Protein AF-A0A1V4QJ87-F1 (afdb_monomer_lite)

Secondary structure (DSSP, 8-state):
-HHHHHTT--HHHHHHTTS-S-HHHHHHHHHHHHHS-HHHHHHHHHHHHHHHHHHHHHHHHHHHHHHHHHHHHHHHHHHHHHHHHHHHHHHHTT-

Structure (mmCIF, N/CA/C/O backbone):
data_AF-A0A1V4QJ87-F1
#
_entry.id   AF-A0A1V4QJ87-F1
#
loop_
_atom_site.group_PDB
_atom_site.id
_atom_site.type_symbol
_atom_site.label_atom_id
_atom_site.label_alt_id
_atom_site.label_comp_id
_atom_site.label_asym_id
_atom_site.label_entity_id
_atom_site.label_seq_id
_atom_site.pdbx_PDB_ins_code
_atom_site.Cartn_x
_atom_site.Cartn_y
_atom_site.Cartn_z
_atom_site.occupancy
_atom_site.B_iso_or_equiv
_atom_site.auth_seq_id
_atom_site.auth_comp_id
_atom_site.auth_asym_id
_atom_site.auth_atom_id
_atom_site.pdbx_PDB_model_num
ATOM 1 N N . MET A 1 1 ? -27.035 -12.421 12.169 1.00 60.22 1 MET A N 1
ATOM 2 C CA . MET A 1 1 ? -26.664 -11.039 12.558 1.00 60.22 1 MET A CA 1
ATOM 3 C C . MET A 1 1 ? -27.813 -10.270 13.221 1.00 60.22 1 MET A C 1
ATOM 5 O O . MET A 1 1 ? -27.761 -10.097 14.427 1.00 60.22 1 MET A O 1
ATOM 9 N N . TYR A 1 2 ? -28.870 -9.834 12.511 1.00 61.22 2 TYR A N 1
ATOM 10 C CA . TYR A 1 2 ? -29.910 -8.968 13.119 1.00 61.22 2 TYR A CA 1
ATOM 11 C C . TYR A 1 2 ? -30.784 -9.666 14.186 1.00 61.22 2 TYR A C 1
ATOM 13 O O . TYR A 1 2 ? -31.238 -9.020 15.128 1.00 61.22 2 TYR A O 1
ATOM 21 N N . ARG A 1 3 ? -31.024 -10.983 14.054 1.00 64.94 3 ARG A N 1
ATOM 22 C CA . ARG A 1 3 ? -31.748 -11.781 15.066 1.00 64.94 3 ARG A CA 1
ATOM 23 C C . ARG A 1 3 ? -30.888 -12.070 16.296 1.00 64.94 3 ARG A C 1
ATOM 25 O O . ARG A 1 3 ? -31.400 -11.938 17.397 1.00 64.94 3 ARG A O 1
ATOM 32 N N . ASP A 1 4 ? -29.608 -12.381 16.104 1.00 63.62 4 ASP A N 1
ATOM 33 C CA . ASP A 1 4 ? -28.692 -12.760 17.192 1.00 63.62 4 ASP A CA 1
ATOM 34 C C . ASP A 1 4 ? -28.401 -11.573 18.122 1.00 63.62 4 ASP A C 1
ATOM 36 O O . ASP A 1 4 ? -28.470 -11.709 19.340 1.00 63.62 4 ASP A O 1
ATOM 40 N N . LEU A 1 5 ? -28.211 -10.375 17.553 1.00 66.94 5 LEU A N 1
ATOM 41 C CA . LEU A 1 5 ? -28.058 -9.125 18.312 1.00 66.94 5 LEU A CA 1
ATOM 42 C C . LEU A 1 5 ? -29.327 -8.757 19.092 1.00 66.94 5 LEU A C 1
ATOM 44 O O . LEU A 1 5 ? -29.259 -8.392 20.262 1.00 66.94 5 LEU A O 1
ATOM 48 N N . LYS A 1 6 ? -30.510 -8.904 18.476 1.00 63.28 6 LYS A N 1
ATOM 49 C CA . LYS A 1 6 ? -31.797 -8.683 19.162 1.00 63.28 6 LYS A CA 1
ATOM 50 C C . LYS A 1 6 ? -32.087 -9.711 20.262 1.00 63.28 6 LYS A C 1
ATOM 52 O O . LYS A 1 6 ? -32.967 -9.464 21.080 1.00 63.28 6 LYS A O 1
ATOM 57 N N . GLN A 1 7 ? -31.385 -10.843 20.270 1.00 66.94 7 GLN A N 1
ATOM 58 C CA . GLN A 1 7 ? -31.510 -11.900 21.276 1.00 66.94 7 GLN A CA 1
ATOM 59 C C . GLN A 1 7 ? -30.449 -11.809 22.387 1.00 66.94 7 GLN A C 1
ATOM 61 O O . GLN A 1 7 ? -30.446 -12.657 23.274 1.00 66.94 7 GLN A O 1
ATOM 66 N N . GLY A 1 8 ? -29.585 -10.785 22.374 1.00 68.12 8 GLY A N 1
ATOM 67 C CA . GLY A 1 8 ? -28.544 -10.583 23.390 1.00 68.12 8 GLY A CA 1
ATOM 68 C C . GLY A 1 8 ? -27.201 -11.254 23.080 1.00 68.12 8 GLY A C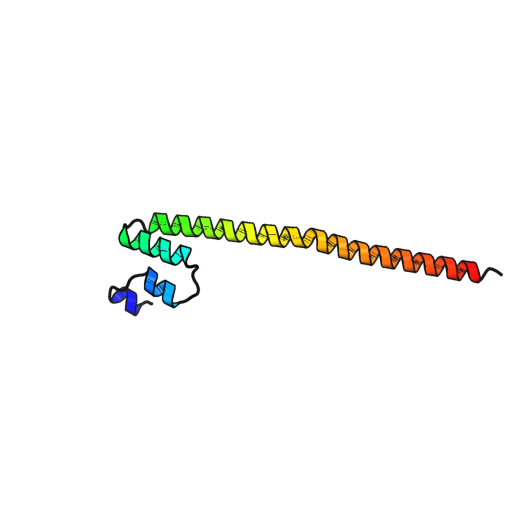 1
ATOM 69 O O . GLY A 1 8 ? -26.366 -11.365 23.972 1.00 68.12 8 GLY A O 1
ATOM 70 N N . GLY A 1 9 ? -26.981 -11.711 21.843 1.00 73.44 9 GLY A N 1
ATOM 71 C CA . GLY A 1 9 ? -25.665 -12.166 21.386 1.00 73.44 9 GLY A CA 1
ATOM 72 C C . GLY A 1 9 ? -24.694 -10.999 21.180 1.00 73.44 9 GLY A C 1
ATOM 73 O O . GLY A 1 9 ? -25.122 -9.898 20.829 1.00 73.44 9 GLY A O 1
ATOM 74 N N . SER A 1 10 ? -23.391 -11.243 21.371 1.00 80.25 10 SER A N 1
ATOM 75 C CA . SER A 1 10 ? -22.378 -10.187 21.259 1.00 80.25 10 SER A CA 1
ATOM 76 C C . SER A 1 10 ? -22.172 -9.735 19.809 1.00 80.25 10 SER A C 1
ATOM 78 O O . SER A 1 10 ? -22.193 -10.543 18.866 1.00 80.25 10 SER A O 1
ATOM 80 N N . LEU A 1 11 ? -21.933 -8.438 19.610 1.00 81.50 11 LEU A N 1
ATOM 81 C CA . LEU A 1 11 ? -21.632 -7.879 18.291 1.00 81.50 11 LEU A CA 1
ATOM 82 C C . LEU A 1 11 ? -20.348 -8.479 17.716 1.00 81.50 11 LEU A C 1
ATOM 84 O O . LEU A 1 11 ? -20.284 -8.786 16.523 1.00 81.50 11 LEU A O 1
ATOM 88 N N . SER A 1 12 ? -19.346 -8.685 18.567 1.00 82.88 12 SER A N 1
ATOM 89 C CA . SER A 1 12 ? -18.078 -9.313 18.187 1.00 82.88 12 SER A CA 1
ATOM 90 C C . SER A 1 12 ? -18.266 -10.727 17.620 1.00 82.88 12 SER A C 1
ATOM 92 O O . SER A 1 12 ? -17.704 -11.034 16.569 1.00 82.88 12 SER A O 1
ATOM 94 N N . GLN A 1 13 ? -19.109 -11.567 18.229 1.00 84.06 13 GLN A N 1
ATOM 95 C CA . GLN A 1 13 ? -19.404 -12.918 17.732 1.00 84.06 13 GLN A CA 1
ATOM 96 C C . GLN A 1 13 ? -20.196 -12.889 16.422 1.00 84.06 13 GLN A C 1
ATOM 98 O O . GLN A 1 13 ? -19.901 -13.650 15.497 1.00 84.06 13 GLN A O 1
ATOM 103 N N . ALA A 1 14 ? -21.169 -11.982 16.311 1.00 85.19 14 ALA A N 1
ATOM 104 C CA . ALA A 1 14 ? -21.963 -11.829 15.097 1.00 85.19 14 ALA A CA 1
ATOM 105 C C . ALA A 1 14 ? -21.107 -11.389 13.896 1.00 85.19 14 ALA A C 1
ATOM 107 O O . ALA A 1 14 ? -21.323 -11.868 12.783 1.00 85.19 14 ALA A O 1
ATOM 108 N N . LEU A 1 15 ? -20.126 -10.507 14.120 1.00 84.19 15 LEU A N 1
ATOM 109 C CA . LEU A 1 15 ? -19.174 -10.071 13.096 1.00 84.19 15 LEU A CA 1
ATOM 110 C C . LEU A 1 15 ? -18.126 -11.144 12.789 1.00 84.19 15 LEU A C 1
ATOM 112 O O . LEU A 1 15 ? -17.810 -11.352 11.618 1.00 84.19 15 LEU A O 1
ATOM 116 N N . ALA A 1 16 ? -17.645 -11.876 13.798 1.00 86.06 16 ALA A N 1
ATOM 117 C CA . ALA A 1 16 ? -16.717 -12.990 13.607 1.00 86.06 16 ALA A CA 1
ATOM 118 C C . ALA A 1 16 ? -17.292 -14.080 12.695 1.00 86.06 16 ALA A C 1
ATOM 120 O O . ALA A 1 16 ? -16.598 -14.577 11.810 1.00 86.06 16 ALA A O 1
ATOM 121 N N . ALA A 1 17 ? -18.584 -14.388 12.842 1.00 85.38 17 ALA A N 1
ATOM 122 C CA . ALA A 1 17 ? -19.277 -15.375 12.018 1.00 85.38 17 ALA A CA 1
ATOM 123 C C . ALA A 1 17 ? -19.332 -15.013 10.520 1.00 85.38 17 ALA A C 1
ATOM 125 O O . ALA A 1 17 ? -19.587 -15.886 9.694 1.00 85.38 17 ALA A O 1
ATOM 126 N N . THR A 1 18 ? -19.096 -13.747 10.148 1.00 85.31 18 THR A N 1
ATOM 127 C CA . THR A 1 18 ? -19.076 -13.329 8.736 1.00 85.31 18 THR A CA 1
ATOM 128 C C . THR A 1 18 ? -17.757 -13.641 8.031 1.00 85.31 18 THR A C 1
ATOM 130 O O . THR A 1 18 ? -17.739 -13.723 6.807 1.00 85.31 18 THR A O 1
ATOM 133 N N . GLY A 1 19 ? -16.649 -13.777 8.771 1.00 83.19 19 GLY A N 1
ATOM 134 C CA . GLY A 1 19 ? -15.311 -13.988 8.204 1.00 83.19 19 GLY A CA 1
ATOM 135 C C . GLY A 1 19 ? -14.756 -12.827 7.362 1.00 83.19 19 GLY A C 1
ATOM 136 O O . GLY A 1 19 ? -13.669 -12.951 6.808 1.00 83.19 19 GLY A O 1
ATOM 137 N N . LEU A 1 20 ? -15.474 -11.703 7.256 1.00 86.75 20 LEU A N 1
ATOM 138 C CA . LEU A 1 20 ? -15.059 -10.538 6.464 1.00 86.75 20 LEU A CA 1
ATOM 139 C C . LEU A 1 20 ? -14.145 -9.587 7.242 1.00 86.75 20 LEU A C 1
ATOM 141 O O . LEU A 1 20 ? -13.408 -8.806 6.644 1.00 86.75 20 LEU A O 1
ATOM 145 N N . PHE A 1 21 ? -14.212 -9.634 8.572 1.00 85.12 21 PHE A N 1
ATOM 146 C CA . PHE A 1 21 ? -13.495 -8.713 9.441 1.00 85.12 21 PHE A CA 1
ATOM 147 C C . PHE A 1 21 ? -12.203 -9.347 9.970 1.00 85.12 21 PHE A C 1
ATOM 149 O O . PHE A 1 21 ? -12.244 -10.444 10.527 1.00 85.12 21 PHE A O 1
ATOM 156 N N . PRO A 1 22 ? -11.062 -8.648 9.864 1.00 86.25 22 PRO A N 1
ATOM 157 C CA . PRO A 1 22 ? -9.838 -8.981 10.572 1.00 86.25 22 PRO A CA 1
ATOM 158 C C . PRO A 1 22 ? -10.050 -9.278 12.059 1.00 86.25 22 PRO A C 1
ATOM 160 O O . PRO A 1 22 ? -10.765 -8.556 12.760 1.00 86.25 22 PRO A O 1
ATOM 163 N N . ASN A 1 23 ? -9.330 -10.284 12.560 1.00 88.38 23 ASN A N 1
ATOM 164 C CA . ASN A 1 23 ? -9.382 -10.709 13.963 1.00 88.38 23 ASN A CA 1
ATOM 165 C C . ASN A 1 23 ? -9.140 -9.554 14.945 1.00 88.38 23 ASN A C 1
ATOM 167 O O . ASN A 1 23 ? -9.786 -9.485 15.986 1.00 88.38 23 ASN A O 1
ATOM 171 N N . LEU A 1 24 ? -8.255 -8.615 14.596 1.00 88.94 24 LEU A N 1
ATOM 172 C CA . LEU A 1 24 ? -7.969 -7.442 15.421 1.00 88.94 24 LEU A CA 1
ATOM 173 C C . LEU A 1 24 ? -9.202 -6.543 15.598 1.00 88.94 24 LEU A C 1
ATOM 175 O O . LEU A 1 24 ? -9.474 -6.089 16.707 1.00 88.94 24 LEU A O 1
ATOM 179 N N . ALA A 1 25 ? -9.978 -6.325 14.533 1.00 89.38 25 ALA A N 1
ATOM 180 C CA . ALA A 1 25 ? -11.197 -5.524 14.601 1.00 89.38 25 ALA A CA 1
ATOM 181 C C . ALA A 1 25 ? -12.277 -6.220 15.434 1.00 89.38 25 ALA A C 1
ATOM 183 O O . ALA A 1 25 ? -12.879 -5.588 16.297 1.00 89.38 25 ALA A O 1
ATOM 184 N N . ILE A 1 26 ? -12.463 -7.532 15.251 1.00 91.69 26 ILE A N 1
ATOM 185 C CA . ILE A 1 26 ? -13.385 -8.341 16.065 1.00 91.69 26 ILE A CA 1
ATOM 186 C C . ILE A 1 26 ? -13.021 -8.245 17.553 1.00 91.69 26 ILE A C 1
ATOM 188 O O . ILE A 1 26 ? -13.897 -8.041 18.394 1.00 91.69 26 ILE A O 1
ATOM 192 N N . HIS A 1 27 ? -11.730 -8.345 17.879 1.00 91.00 27 HIS A N 1
ATOM 193 C CA . HIS A 1 27 ? -11.249 -8.288 19.256 1.00 91.00 27 HIS A CA 1
ATOM 194 C C . HIS A 1 27 ? -11.459 -6.904 19.884 1.00 91.00 27 HIS A C 1
ATOM 196 O O . HIS A 1 27 ? -11.961 -6.808 21.001 1.00 91.00 27 HIS A O 1
ATOM 202 N N . MET A 1 28 ? -11.154 -5.822 19.157 1.00 92.31 28 MET A N 1
ATOM 203 C CA . MET A 1 28 ? -11.384 -4.461 19.658 1.00 92.31 28 MET A CA 1
ATOM 204 C C . MET A 1 28 ? -12.873 -4.133 19.807 1.00 92.31 28 MET A C 1
ATOM 206 O O . MET A 1 28 ? -13.238 -3.409 20.730 1.00 92.31 28 MET A O 1
ATOM 210 N N . ILE A 1 29 ? -13.740 -4.695 18.960 1.00 91.81 29 ILE A N 1
ATOM 211 C CA . ILE A 1 29 ? -15.195 -4.590 19.131 1.00 91.81 29 ILE A CA 1
ATOM 212 C C . ILE A 1 29 ? -15.640 -5.313 20.403 1.00 91.81 29 ILE A C 1
ATOM 214 O O . ILE A 1 29 ? -16.420 -4.743 21.156 1.00 91.81 29 ILE A O 1
ATOM 218 N N . GLY A 1 30 ? -15.107 -6.506 20.687 1.00 90.94 30 GLY A N 1
ATOM 219 C CA . GLY A 1 30 ? -15.379 -7.219 21.941 1.00 90.94 30 GLY A CA 1
ATOM 220 C C . GLY A 1 30 ? -14.953 -6.418 23.174 1.00 90.94 30 GLY A C 1
ATOM 221 O O . GLY A 1 30 ? -15.749 -6.219 24.084 1.00 90.94 30 GLY A O 1
ATOM 222 N N . VAL A 1 31 ? -13.741 -5.852 23.159 1.00 91.06 31 VAL A N 1
ATOM 223 C CA . VAL A 1 31 ? -13.256 -4.970 24.236 1.00 91.06 31 VAL A CA 1
ATOM 224 C C . VAL A 1 31 ? -14.134 -3.722 24.375 1.00 91.06 31 VAL A C 1
ATOM 226 O O . VAL A 1 31 ? -14.446 -3.306 25.488 1.00 91.06 31 VAL A O 1
ATOM 229 N N . GLY A 1 32 ? -14.556 -3.112 23.265 1.00 92.19 32 GLY A N 1
ATOM 230 C CA . GLY A 1 32 ? -15.440 -1.942 23.273 1.00 92.19 32 GLY A CA 1
ATOM 231 C C . GLY A 1 32 ? -16.841 -2.245 23.810 1.00 92.19 32 GLY A C 1
ATOM 232 O O . GLY A 1 32 ? -17.428 -1.400 24.479 1.00 92.19 32 GLY A O 1
ATOM 233 N N . GLU A 1 33 ? -17.344 -3.451 23.555 1.00 90.56 33 GLU A N 1
ATOM 234 C CA . GLU A 1 33 ? -18.626 -3.960 24.046 1.00 90.56 33 GLU A CA 1
ATOM 235 C C . GLU A 1 33 ? -18.574 -4.257 25.557 1.00 90.56 33 GLU A C 1
ATOM 237 O O . GLU A 1 33 ? -19.473 -3.846 26.285 1.00 90.56 33 GLU A O 1
ATOM 242 N N . GLU A 1 34 ? -17.490 -4.865 26.055 1.00 89.44 34 GLU A N 1
ATOM 243 C CA . GLU A 1 34 ? -17.288 -5.143 27.490 1.00 89.44 34 GLU A CA 1
ATOM 244 C C . GLU A 1 34 ? -17.027 -3.879 28.323 1.00 89.44 34 GLU A C 1
ATOM 246 O O . GLU A 1 34 ? -17.471 -3.773 29.465 1.00 89.44 34 GLU A O 1
ATOM 251 N N . THR A 1 35 ? -16.300 -2.908 27.764 1.00 91.44 35 THR A N 1
ATOM 252 C CA . THR A 1 35 ? -15.900 -1.678 28.475 1.00 91.44 35 THR A CA 1
ATOM 253 C C . THR A 1 35 ? -16.859 -0.507 28.263 1.00 91.44 35 THR A C 1
ATOM 255 O O . THR A 1 35 ? -16.672 0.555 28.856 1.00 91.44 35 THR A O 1
ATOM 258 N N . GLY A 1 36 ? -17.857 -0.661 27.387 1.00 91.69 36 GLY A N 1
ATOM 259 C CA . GLY A 1 36 ? -18.735 0.427 26.951 1.00 91.69 36 GLY A CA 1
ATOM 260 C C . GLY A 1 36 ? -18.032 1.509 26.116 1.00 91.69 36 GLY A C 1
ATOM 261 O O . GLY A 1 36 ? -18.637 2.533 25.807 1.00 91.69 36 GLY A O 1
ATOM 262 N N . ALA A 1 37 ? -16.768 1.308 25.727 1.00 93.88 37 ALA A N 1
ATOM 263 C CA . ALA A 1 37 ? -15.946 2.271 24.988 1.00 93.88 37 ALA A CA 1
ATOM 264 C C . ALA A 1 37 ? -15.970 2.033 23.465 1.00 93.88 37 ALA A C 1
ATOM 266 O O . ALA A 1 37 ? -14.949 2.139 22.780 1.00 93.88 37 ALA A O 1
ATOM 267 N N . MET A 1 38 ? -17.139 1.680 22.930 1.00 90.81 38 MET A N 1
ATOM 268 C CA . MET A 1 38 ? -17.320 1.244 21.542 1.00 90.81 38 MET A CA 1
ATOM 269 C C . MET A 1 38 ? -16.924 2.314 20.518 1.00 90.81 38 MET A C 1
ATOM 271 O O . MET A 1 38 ? -16.244 1.997 19.548 1.00 90.81 38 MET A O 1
ATOM 275 N N . ASP A 1 39 ? -17.279 3.576 2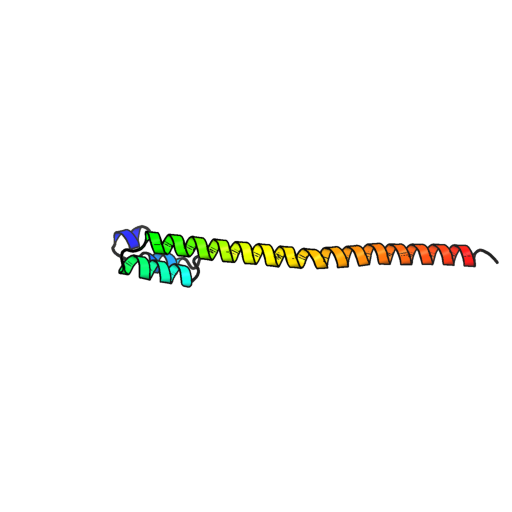0.769 1.00 91.75 39 ASP A N 1
ATOM 276 C CA . ASP A 1 39 ? -16.924 4.720 19.917 1.00 91.75 39 ASP A CA 1
ATOM 277 C C . ASP A 1 39 ? -15.398 4.848 19.751 1.00 91.75 39 ASP A C 1
ATOM 279 O O . ASP A 1 39 ? -14.859 4.813 18.643 1.00 91.75 39 ASP A O 1
ATOM 283 N N . THR A 1 40 ? -14.675 4.832 20.874 1.00 93.38 40 THR A N 1
ATOM 284 C CA . THR A 1 40 ? -13.208 4.862 20.903 1.00 93.38 40 THR A CA 1
ATOM 285 C C . THR A 1 40 ? -12.587 3.677 20.162 1.00 93.38 40 THR A C 1
ATOM 287 O O . THR A 1 40 ? -11.593 3.843 19.450 1.00 93.38 40 THR A O 1
ATOM 290 N N . MET A 1 41 ? -13.134 2.468 20.329 1.00 94.69 41 MET A N 1
ATOM 291 C CA . MET A 1 41 ? -12.595 1.276 19.667 1.00 94.69 41 MET A CA 1
ATOM 292 C C . MET A 1 41 ? -12.848 1.292 18.161 1.00 94.69 41 MET A C 1
ATOM 294 O O . MET A 1 41 ? -11.931 0.988 17.400 1.00 94.69 41 MET A O 1
ATOM 298 N N . LEU A 1 42 ? -14.036 1.705 17.716 1.00 92.38 42 LEU A N 1
ATOM 299 C CA . LEU A 1 42 ? -14.350 1.855 16.293 1.00 92.38 42 LEU A CA 1
ATOM 300 C C . LEU A 1 42 ? -13.458 2.909 15.625 1.00 92.38 42 LEU A C 1
ATOM 302 O O . LEU A 1 42 ? -12.940 2.653 14.538 1.00 92.38 42 LEU A O 1
ATOM 306 N N . GLY A 1 43 ? -13.193 4.034 16.299 1.00 94.25 43 GLY A N 1
ATOM 307 C CA . GLY A 1 43 ? -12.231 5.036 15.830 1.00 94.25 43 GLY A CA 1
ATOM 308 C C . GLY A 1 43 ? -10.827 4.454 15.634 1.00 94.25 43 GLY A C 1
ATOM 309 O O . GLY A 1 43 ? -10.225 4.611 14.573 1.00 94.25 43 GLY A O 1
ATOM 310 N N . LYS A 1 44 ? -10.332 3.670 16.602 1.00 93.25 44 LYS A N 1
ATOM 311 C CA . LYS A 1 44 ? -9.035 2.984 16.468 1.00 93.25 44 LYS A CA 1
ATOM 312 C C . LYS A 1 44 ? -9.008 1.976 15.317 1.00 93.25 44 LYS A C 1
ATOM 314 O O . LYS A 1 44 ? -7.978 1.861 14.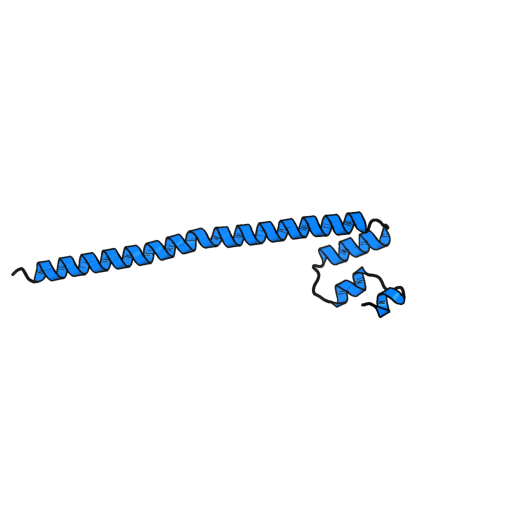655 1.00 93.25 44 LYS A O 1
ATOM 319 N N . ILE A 1 45 ? -10.099 1.239 15.083 1.00 93.50 45 ILE A N 1
ATOM 320 C CA . ILE A 1 45 ? -10.200 0.309 13.944 1.00 93.50 45 ILE A CA 1
ATOM 321 C C . ILE A 1 45 ? -10.068 1.084 12.633 1.00 93.50 45 ILE A C 1
ATOM 323 O O . ILE A 1 45 ? -9.277 0.684 11.778 1.00 93.50 45 ILE A O 1
ATOM 327 N N . ALA A 1 46 ? -10.783 2.204 12.497 1.00 92.81 46 ALA A N 1
ATOM 328 C CA . ALA A 1 46 ? -10.716 3.050 11.310 1.00 92.81 46 ALA A CA 1
ATOM 329 C C . ALA A 1 46 ? -9.285 3.551 11.047 1.00 92.81 46 ALA A C 1
ATOM 331 O O . ALA A 1 46 ? -8.783 3.401 9.934 1.00 92.81 46 ALA A O 1
ATOM 332 N N . ASP A 1 47 ? -8.590 4.041 12.078 1.00 94.81 47 ASP A N 1
ATOM 333 C CA . ASP A 1 47 ? -7.204 4.513 11.956 1.00 94.81 47 ASP A CA 1
ATOM 334 C C . ASP A 1 47 ? -6.218 3.399 11.575 1.00 94.81 47 ASP A C 1
ATOM 336 O O . ASP A 1 47 ? -5.217 3.634 10.893 1.00 94.81 47 ASP A O 1
ATOM 340 N N . ILE A 1 48 ? -6.425 2.179 12.076 1.00 92.38 48 ILE A N 1
ATOM 341 C CA . ILE A 1 48 ? -5.590 1.027 11.713 1.00 92.38 48 ILE A CA 1
ATOM 342 C C . ILE A 1 48 ? -5.828 0.663 10.249 1.00 92.38 48 ILE A C 1
ATOM 344 O O . ILE A 1 48 ? -4.861 0.530 9.504 1.00 92.38 48 ILE A O 1
ATOM 348 N N . TYR A 1 49 ? -7.087 0.575 9.820 1.00 91.81 49 TYR A N 1
ATOM 349 C CA . TYR A 1 49 ? -7.418 0.203 8.446 1.00 91.81 49 TYR A CA 1
ATOM 350 C C . TYR A 1 49 ? -6.948 1.250 7.447 1.00 91.81 49 TYR A C 1
ATOM 352 O O . TYR A 1 49 ? -6.379 0.882 6.427 1.00 91.81 49 TYR A O 1
ATOM 360 N N . ASP A 1 50 ? -7.109 2.542 7.743 1.00 93.44 50 ASP A N 1
ATOM 361 C CA . ASP A 1 50 ? -6.587 3.618 6.896 1.00 93.44 50 ASP A CA 1
ATOM 362 C C . ASP A 1 50 ? -5.058 3.527 6.752 1.00 93.44 50 ASP A C 1
ATOM 364 O O . ASP A 1 50 ? -4.519 3.664 5.651 1.00 93.44 50 ASP A O 1
ATOM 368 N N . ARG A 1 51 ? -4.341 3.208 7.838 1.00 93.81 51 ARG A N 1
ATOM 369 C CA . ARG A 1 51 ? -2.887 2.980 7.796 1.00 93.81 51 ARG A CA 1
ATOM 370 C C . ARG A 1 51 ? -2.504 1.749 6.983 1.00 93.81 51 ARG A C 1
ATOM 372 O O . ARG A 1 51 ? -1.569 1.836 6.186 1.00 93.81 51 ARG A O 1
ATOM 379 N N . GLU A 1 52 ? -3.198 0.631 7.161 1.00 91.69 52 GLU A N 1
ATOM 380 C CA . GLU A 1 52 ? -2.964 -0.589 6.382 1.00 91.69 52 GLU A CA 1
ATOM 381 C C . GLU A 1 52 ? -3.231 -0.352 4.893 1.00 91.69 52 GLU A C 1
ATOM 383 O O . GLU A 1 52 ? -2.389 -0.699 4.062 1.00 91.69 52 GLU A O 1
ATOM 388 N N . LEU A 1 53 ? -4.327 0.334 4.552 1.00 93.06 53 LEU A N 1
ATOM 389 C CA . LEU A 1 53 ? -4.657 0.711 3.177 1.00 93.06 53 LEU A CA 1
ATOM 390 C C . LEU A 1 53 ? -3.573 1.598 2.567 1.00 93.06 53 LEU A C 1
ATOM 392 O O . LEU A 1 53 ? -3.067 1.302 1.485 1.00 93.06 53 LEU A O 1
ATOM 396 N N . LYS A 1 54 ? -3.173 2.665 3.268 1.00 94.81 54 LYS A N 1
ATOM 397 C CA . LYS A 1 54 ? -2.118 3.578 2.805 1.00 94.81 54 LYS A CA 1
ATOM 398 C C . LYS A 1 54 ? -0.790 2.854 2.613 1.00 94.81 54 LYS A C 1
ATOM 400 O O . LYS A 1 54 ? -0.107 3.101 1.620 1.00 94.81 54 LYS A O 1
ATOM 405 N N . SER A 1 55 ? -0.429 1.954 3.526 1.00 95.00 55 SER A N 1
ATOM 406 C CA . SER A 1 55 ? 0.787 1.142 3.419 1.00 95.00 55 SER A CA 1
ATOM 407 C C . SER A 1 55 ? 0.734 0.187 2.223 1.00 95.00 55 SER A C 1
ATOM 409 O O . SER A 1 55 ? 1.697 0.101 1.453 1.00 95.00 55 SER A O 1
ATOM 411 N N . GLY A 1 56 ? -0.410 -0.472 2.015 1.00 93.88 56 GLY A N 1
ATOM 412 C CA . GLY A 1 56 ? -0.649 -1.359 0.879 1.00 93.88 56 GLY A CA 1
ATOM 413 C C . GLY A 1 56 ? -0.551 -0.623 -0.455 1.00 93.88 56 GLY A C 1
ATOM 414 O O . GLY A 1 56 ? 0.226 -1.020 -1.321 1.00 93.88 56 GLY A O 1
ATOM 415 N N . VAL A 1 57 ? -1.257 0.504 -0.590 1.00 95.31 57 VAL A N 1
ATOM 416 C CA . VAL A 1 57 ? -1.216 1.351 -1.794 1.00 95.31 57 VAL A CA 1
ATOM 417 C C . VAL A 1 57 ? 0.195 1.877 -2.047 1.00 95.31 57 VAL A C 1
ATOM 419 O O . VAL A 1 57 ? 0.674 1.821 -3.176 1.00 95.31 57 VAL A O 1
ATOM 422 N N . LYS A 1 58 ? 0.901 2.344 -1.011 1.00 95.44 58 LYS A N 1
ATOM 423 C CA . LYS A 1 58 ? 2.281 2.827 -1.150 1.00 95.44 58 LYS A CA 1
ATOM 424 C C . LYS A 1 58 ? 3.222 1.728 -1.641 1.00 95.44 58 LYS A C 1
ATOM 426 O O . LYS A 1 58 ? 4.022 1.982 -2.535 1.00 95.44 58 LYS A O 1
ATOM 431 N N . SER A 1 59 ? 3.123 0.529 -1.072 1.00 94.62 59 SER A N 1
ATOM 432 C CA . SER A 1 59 ? 3.969 -0.608 -1.451 1.00 94.62 59 SER A CA 1
ATOM 433 C C . SER A 1 59 ? 3.683 -1.069 -2.877 1.00 94.62 59 SER A C 1
ATOM 435 O O . SER A 1 59 ? 4.612 -1.302 -3.645 1.00 94.62 59 SER A O 1
ATOM 437 N N . PHE A 1 60 ? 2.404 -1.122 -3.257 1.00 93.75 60 PHE A N 1
ATOM 438 C CA . PHE A 1 60 ? 1.989 -1.417 -4.623 1.00 93.75 60 PHE A CA 1
ATOM 439 C C . PHE A 1 60 ? 2.577 -0.399 -5.606 1.00 93.75 60 PHE A C 1
ATOM 441 O O . PHE A 1 60 ? 3.290 -0.783 -6.527 1.00 93.75 60 PHE A O 1
ATOM 448 N N . THR A 1 61 ? 2.385 0.899 -5.361 1.00 94.19 61 THR A N 1
ATOM 449 C CA . THR A 1 61 ? 2.938 1.967 -6.209 1.00 94.19 61 THR A CA 1
ATOM 450 C C . THR A 1 61 ? 4.468 1.927 -6.275 1.00 94.19 61 THR A C 1
ATOM 452 O O . THR A 1 61 ? 5.034 2.114 -7.348 1.00 94.19 61 THR A O 1
ATOM 455 N N . ALA A 1 62 ? 5.153 1.616 -5.171 1.00 95.88 62 ALA A N 1
ATOM 456 C CA . ALA A 1 62 ? 6.611 1.492 -5.150 1.00 95.88 62 ALA A CA 1
ATOM 457 C C . ALA A 1 62 ? 7.132 0.339 -6.028 1.00 95.88 62 ALA A C 1
ATOM 459 O O . ALA A 1 62 ? 8.228 0.433 -6.570 1.00 95.88 62 ALA A O 1
ATOM 460 N N . MET A 1 63 ? 6.357 -0.737 -6.207 1.00 94.00 63 MET A N 1
ATOM 461 C CA . MET A 1 63 ? 6.707 -1.826 -7.128 1.00 94.00 63 MET A CA 1
ATOM 462 C C . MET A 1 63 ? 6.435 -1.484 -8.599 1.00 94.00 63 MET A C 1
ATOM 464 O O . MET A 1 63 ? 7.056 -2.072 -9.483 1.00 94.00 6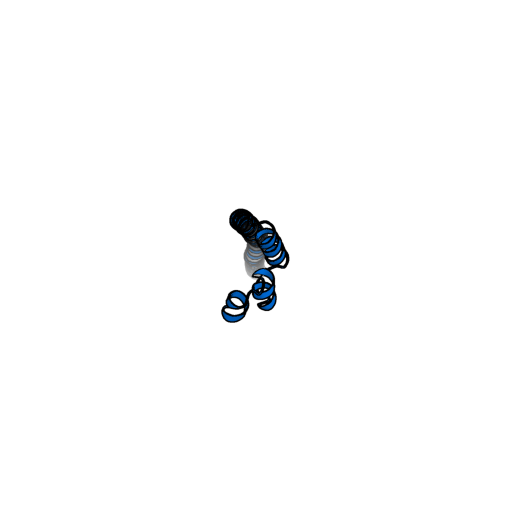3 MET A O 1
ATOM 468 N N . PHE A 1 64 ? 5.542 -0.535 -8.888 1.00 94.25 64 PHE A N 1
ATOM 469 C CA . PHE A 1 64 ? 5.273 -0.099 -10.264 1.00 94.25 64 PHE A CA 1
ATOM 470 C C . PHE A 1 64 ? 6.454 0.641 -10.890 1.00 94.25 64 PHE A C 1
ATOM 472 O O . PHE A 1 64 ? 6.728 0.471 -12.076 1.00 94.25 64 PHE A O 1
ATOM 479 N N . GLU A 1 65 ? 7.171 1.432 -10.099 1.00 93.12 65 GLU A N 1
ATOM 480 C CA . GLU A 1 65 ? 8.323 2.209 -10.555 1.00 93.12 65 GLU A CA 1
ATOM 481 C C . GLU A 1 65 ? 9.424 1.347 -11.219 1.00 93.12 65 GLU A C 1
ATOM 483 O O . GLU A 1 65 ? 9.743 1.595 -12.387 1.00 93.12 65 GLU A O 1
ATOM 488 N N . PRO A 1 66 ? 9.960 0.281 -10.586 1.00 95.25 66 PRO A N 1
ATOM 489 C CA . PRO A 1 66 ? 10.965 -0.571 -11.222 1.00 95.25 66 PRO A CA 1
ATOM 490 C C . PRO A 1 66 ? 10.424 -1.351 -12.430 1.00 95.25 66 PRO A C 1
ATOM 492 O O . PRO A 1 66 ? 11.178 -1.608 -13.369 1.00 95.25 66 PRO A O 1
ATOM 495 N N . LEU A 1 67 ? 9.132 -1.703 -12.453 1.00 96.94 67 LEU A N 1
ATOM 496 C CA . LEU A 1 67 ? 8.518 -2.387 -13.599 1.00 96.94 67 LEU A CA 1
ATOM 497 C C . LEU A 1 67 ? 8.500 -1.501 -14.849 1.00 96.94 67 LEU A C 1
ATOM 499 O O . LEU A 1 67 ? 8.832 -1.972 -15.938 1.00 96.94 67 LEU A O 1
ATOM 503 N N . ILE A 1 68 ? 8.159 -0.219 -14.691 1.00 96.75 68 ILE A N 1
ATOM 504 C CA . ILE A 1 68 ? 8.168 0.750 -15.794 1.00 96.75 68 ILE A CA 1
ATOM 505 C C . ILE A 1 68 ? 9.589 0.925 -16.337 1.00 96.75 68 ILE A C 1
ATOM 507 O O . ILE A 1 68 ? 9.786 0.895 -17.552 1.00 96.75 68 ILE A O 1
ATOM 511 N N . ILE A 1 69 ? 10.586 1.047 -15.455 1.00 97.06 69 ILE A N 1
ATOM 512 C CA . ILE A 1 69 ? 11.995 1.189 -15.852 1.00 97.06 69 ILE A CA 1
ATOM 513 C C . ILE A 1 69 ? 12.477 -0.049 -16.618 1.00 97.06 69 ILE A C 1
ATOM 515 O O . ILE A 1 69 ? 13.098 0.090 -17.673 1.00 97.06 69 ILE A O 1
ATOM 519 N N . LEU A 1 70 ? 12.165 -1.256 -16.132 1.00 97.69 70 LEU A N 1
ATOM 520 C CA . LEU A 1 70 ? 12.527 -2.505 -16.807 1.00 97.69 70 LEU A CA 1
ATOM 521 C C . LEU A 1 70 ? 11.897 -2.591 -18.204 1.00 97.69 70 LEU A C 1
ATOM 523 O O . LEU A 1 70 ? 12.578 -2.928 -19.173 1.00 97.69 70 LEU A O 1
ATOM 527 N N . PHE A 1 71 ? 10.612 -2.249 -18.315 1.00 98.00 71 PHE A N 1
ATOM 528 C CA . PHE A 1 71 ? 9.902 -2.226 -19.589 1.00 98.00 71 PHE A CA 1
ATOM 529 C C . PHE A 1 71 ? 10.517 -1.215 -20.566 1.00 98.00 71 PHE A C 1
ATOM 531 O O . PHE A 1 71 ? 10.797 -1.563 -21.714 1.00 98.00 71 PHE A O 1
ATOM 538 N N . MET A 1 72 ? 10.803 0.009 -20.108 1.00 98.19 72 MET A N 1
ATOM 539 C CA . MET A 1 72 ? 11.485 1.023 -20.918 1.00 98.19 72 MET A CA 1
ATOM 540 C C . MET A 1 72 ? 12.865 0.553 -21.378 1.00 98.19 72 MET A C 1
ATOM 542 O O . MET A 1 72 ? 13.204 0.715 -22.548 1.00 98.19 72 MET A O 1
ATOM 546 N N . GLY A 1 73 ? 13.643 -0.065 -20.487 1.00 98.19 73 GLY A N 1
ATOM 547 C CA . GLY A 1 73 ? 14.952 -0.620 -20.817 1.00 98.19 73 GLY A CA 1
ATOM 548 C C . GLY A 1 73 ? 14.877 -1.680 -21.915 1.00 98.19 73 GLY A C 1
ATOM 549 O O . GLY A 1 73 ? 15.700 -1.672 -22.827 1.00 98.19 73 GLY A O 1
ATOM 550 N N . LEU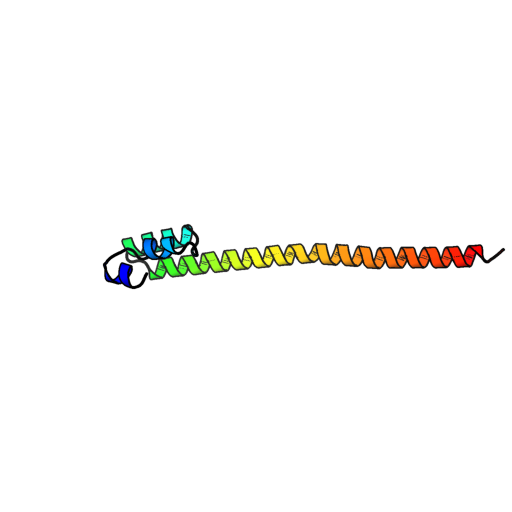 A 1 74 ? 13.858 -2.543 -21.883 1.00 98.25 74 LEU A N 1
ATOM 551 C CA . LEU A 1 74 ? 13.639 -3.566 -22.906 1.00 98.25 74 LEU A CA 1
ATOM 552 C C . LEU A 1 74 ? 13.275 -2.938 -24.258 1.00 98.25 74 LEU A C 1
ATOM 554 O O . LEU A 1 74 ? 13.878 -3.285 -25.272 1.00 98.25 74 LEU A O 1
ATOM 558 N N . VAL A 1 75 ? 12.348 -1.976 -24.273 1.00 98.31 75 VAL A N 1
ATOM 559 C CA . VAL A 1 75 ? 11.938 -1.264 -25.497 1.00 98.31 75 VAL A CA 1
ATOM 560 C C . VAL A 1 75 ? 13.120 -0.525 -26.128 1.00 98.31 75 VAL A C 1
ATOM 562 O O . VAL A 1 75 ? 13.389 -0.689 -27.318 1.00 98.31 75 VAL A O 1
ATOM 565 N N . ILE A 1 76 ? 13.859 0.250 -25.332 1.00 98.19 76 ILE A N 1
ATOM 566 C CA . ILE A 1 76 ? 15.026 1.004 -25.808 1.00 98.19 76 ILE A CA 1
ATOM 567 C C . ILE A 1 76 ? 16.133 0.041 -26.253 1.00 98.19 76 ILE A C 1
ATOM 569 O O . ILE A 1 76 ? 16.720 0.232 -27.316 1.00 98.19 76 ILE A O 1
ATOM 573 N N . GLY A 1 77 ? 16.390 -1.024 -25.491 1.00 97.88 77 GLY A N 1
ATOM 574 C CA . GLY A 1 77 ? 17.378 -2.043 -25.840 1.00 97.88 77 GLY A CA 1
ATOM 575 C C . GLY A 1 77 ? 17.069 -2.717 -27.178 1.00 97.88 77 GLY A C 1
ATOM 576 O O . GLY A 1 77 ? 17.942 -2.801 -28.041 1.00 97.88 77 GLY A O 1
ATOM 577 N N . ALA A 1 78 ? 15.815 -3.120 -27.395 1.00 97.44 78 ALA A N 1
ATOM 578 C CA . ALA A 1 78 ? 15.369 -3.693 -28.663 1.00 97.44 78 ALA A CA 1
ATOM 579 C C . ALA A 1 78 ? 15.508 -2.699 -29.828 1.00 97.44 78 ALA A C 1
ATOM 581 O O . ALA A 1 78 ? 15.919 -3.084 -30.926 1.00 97.44 78 ALA A O 1
ATOM 582 N N . MET A 1 79 ? 15.221 -1.417 -29.587 1.00 97.69 79 MET A N 1
ATOM 583 C CA . MET A 1 79 ? 15.387 -0.358 -30.581 1.00 97.69 79 MET A CA 1
ATOM 584 C C . MET A 1 79 ? 16.857 -0.194 -30.986 1.00 97.69 79 MET A C 1
ATOM 586 O O . MET A 1 79 ? 17.163 -0.207 -32.177 1.00 97.69 79 MET A O 1
ATOM 590 N N . VAL A 1 80 ? 17.776 -0.120 -30.017 1.00 97.81 80 VAL A N 1
ATOM 591 C CA . VAL A 1 80 ? 19.221 -0.002 -30.277 1.00 97.81 80 VAL A CA 1
ATOM 592 C C . VAL A 1 80 ? 19.744 -1.217 -31.039 1.00 97.81 80 VAL A C 1
ATOM 594 O O . VAL A 1 80 ? 20.443 -1.052 -32.036 1.00 97.81 80 VAL A O 1
ATOM 597 N N . VAL A 1 81 ? 19.377 -2.434 -30.626 1.00 96.62 81 VAL A N 1
ATOM 598 C CA . VAL A 1 81 ? 19.781 -3.665 -31.329 1.00 96.62 81 VAL A CA 1
ATOM 599 C C . VAL A 1 81 ? 19.281 -3.664 -32.775 1.00 96.62 81 VAL A C 1
ATOM 601 O O . VAL A 1 81 ? 20.045 -3.984 -33.685 1.00 96.62 81 VAL A O 1
ATOM 604 N N . SER A 1 82 ? 18.034 -3.250 -33.005 1.00 96.50 82 SER A N 1
ATOM 605 C CA . SER A 1 82 ? 17.460 -3.155 -34.353 1.00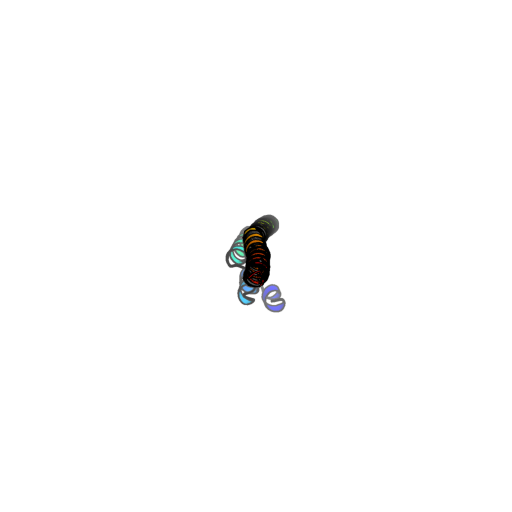 96.50 82 SER A CA 1
ATOM 606 C C . SER A 1 82 ? 18.199 -2.130 -35.218 1.00 96.50 82 SER A C 1
ATOM 608 O O . SER A 1 82 ? 18.504 -2.404 -36.378 1.00 96.50 82 SER A O 1
ATOM 610 N N . MET A 1 83 ? 18.542 -0.969 -34.650 1.00 95.88 83 MET A N 1
ATOM 611 C CA . MET A 1 83 ? 19.334 0.056 -35.336 1.00 95.88 83 MET A CA 1
ATOM 612 C C . MET A 1 83 ? 20.736 -0.450 -35.692 1.00 95.88 83 MET A C 1
ATOM 614 O O . MET A 1 83 ? 21.192 -0.234 -36.812 1.00 95.88 83 MET A O 1
ATOM 618 N N . LEU A 1 84 ? 21.408 -1.146 -34.769 1.00 95.38 84 LEU A N 1
ATOM 619 C CA . LEU A 1 84 ? 22.732 -1.718 -35.016 1.00 95.38 84 LEU A CA 1
ATOM 620 C C . LEU A 1 84 ? 22.691 -2.768 -36.128 1.00 95.38 84 LEU A C 1
ATOM 622 O O . LEU A 1 84 ? 23.521 -2.713 -37.032 1.00 95.38 84 LEU A O 1
ATOM 626 N N . MET A 1 85 ? 21.710 -3.677 -36.107 1.00 93.69 85 MET A N 1
ATOM 627 C CA . MET A 1 85 ? 21.531 -4.648 -37.191 1.00 93.69 85 MET A CA 1
ATOM 628 C C . MET A 1 85 ? 21.314 -3.966 -38.545 1.00 93.69 85 MET A C 1
ATOM 630 O O . MET A 1 85 ? 21.933 -4.365 -39.529 1.00 93.69 85 MET A O 1
ATOM 634 N N . ALA A 1 86 ? 20.487 -2.918 -38.605 1.00 92.81 86 ALA A N 1
ATOM 635 C CA . ALA A 1 86 ? 20.266 -2.168 -39.839 1.00 92.81 86 ALA A CA 1
ATOM 636 C C . ALA A 1 86 ? 21.561 -1.522 -40.362 1.00 92.81 86 ALA A C 1
ATOM 638 O O . ALA A 1 86 ? 21.854 -1.616 -41.552 1.00 92.81 86 ALA A O 1
ATOM 639 N N . ILE A 1 87 ? 22.363 -0.916 -39.478 1.00 92.88 87 ILE A N 1
ATOM 640 C CA . ILE A 1 87 ? 23.655 -0.319 -39.846 1.00 92.88 87 ILE A CA 1
ATOM 641 C C . ILE A 1 87 ? 24.616 -1.387 -40.377 1.00 92.88 87 ILE A C 1
ATOM 643 O O . ILE A 1 87 ? 25.217 -1.180 -41.429 1.00 92.88 87 ILE A O 1
ATOM 647 N N . PHE A 1 88 ? 24.751 -2.527 -39.691 1.00 90.56 88 PHE A N 1
ATOM 648 C CA . PHE A 1 88 ? 25.620 -3.615 -40.151 1.00 90.56 88 PHE A CA 1
ATOM 649 C C . PHE A 1 88 ? 25.185 -4.161 -41.511 1.00 90.56 88 PHE A C 1
ATOM 651 O O . PHE A 1 88 ? 26.030 -4.327 -42.385 1.00 90.56 88 PHE A O 1
ATOM 658 N N . SER A 1 89 ? 23.880 -4.345 -41.726 1.00 87.25 89 SER A N 1
ATOM 659 C CA . SER A 1 89 ? 23.347 -4.802 -43.013 1.00 87.25 89 SER A CA 1
ATOM 660 C C . SER A 1 89 ? 23.662 -3.833 -44.157 1.00 87.25 89 SER A C 1
ATOM 662 O O . SER A 1 89 ? 24.017 -4.269 -45.249 1.00 87.25 89 SER A O 1
ATOM 664 N N . VAL A 1 90 ? 23.577 -2.521 -43.917 1.00 84.75 90 VAL A N 1
ATOM 665 C CA . VAL A 1 90 ? 23.942 -1.507 -44.919 1.00 84.75 90 VAL A CA 1
ATOM 666 C C . VAL A 1 90 ? 25.448 -1.508 -45.191 1.00 84.75 90 VAL A C 1
ATOM 668 O O . VAL A 1 90 ? 25.861 -1.287 -46.326 1.00 84.75 90 VAL A O 1
ATOM 671 N N . ASN A 1 91 ? 26.272 -1.776 -44.177 1.00 78.38 91 ASN A N 1
ATOM 672 C CA . ASN A 1 91 ? 27.727 -1.781 -44.316 1.00 78.38 91 ASN A CA 1
ATOM 673 C C . ASN A 1 91 ? 28.249 -3.031 -45.051 1.00 78.38 91 ASN A C 1
ATOM 675 O O . ASN A 1 91 ? 29.238 -2.949 -45.774 1.00 78.38 91 ASN A O 1
ATOM 679 N N . GLU A 1 92 ? 27.578 -4.178 -44.909 1.00 69.56 92 GLU A N 1
ATOM 680 C CA . GLU A 1 92 ? 27.892 -5.398 -45.670 1.00 69.56 92 GLU A CA 1
ATOM 681 C C . GLU A 1 92 ? 27.531 -5.290 -47.162 1.00 69.56 92 GLU A C 1
ATOM 683 O O . GLU A 1 92 ? 28.161 -5.946 -47.984 1.00 69.56 92 GLU A O 1
ATOM 688 N N . LEU A 1 93 ? 26.583 -4.423 -47.537 1.00 61.88 93 LEU A N 1
ATOM 689 C CA . LEU A 1 93 ? 26.226 -4.136 -48.937 1.00 61.88 93 LEU A CA 1
ATOM 690 C C . LEU A 1 93 ? 27.256 -3.245 -49.672 1.00 61.88 93 LEU A C 1
ATOM 692 O O . LEU A 1 93 ? 27.051 -2.911 -50.838 1.00 61.88 93 LEU A O 1
ATOM 696 N N . GLY A 1 94 ? 28.332 -2.828 -48.996 1.00 60.16 94 GLY A N 1
ATOM 697 C CA . GLY A 1 94 ? 29.347 -1.896 -49.499 1.00 60.16 94 GLY A CA 1
ATOM 698 C C . GLY A 1 94 ? 30.552 -2.510 -50.225 1.00 60.16 94 GLY A C 1
ATOM 699 O O . GLY A 1 94 ? 31.496 -1.766 -50.498 1.00 60.16 94 GLY A O 1
ATOM 700 N N . PHE A 1 95 ? 30.546 -3.814 -50.536 1.00 53.50 95 PHE A N 1
ATOM 701 C CA . PHE A 1 95 ? 31.591 -4.488 -51.326 1.00 53.50 95 PHE A CA 1
ATOM 702 C C . PHE A 1 95 ? 31.005 -5.260 -52.509 1.00 53.50 95 PHE A C 1
ATOM 704 O O . PHE A 1 95 ? 30.076 -6.068 -52.284 1.00 53.50 95 PHE A O 1
#

pLDDT: mean 88.26, std 10.69, range [53.5, 98.31]

Radius of gyration: 29.11 Å; chains: 1; bounding box: 63×20×80 Å

Foldseek 3Di:
DVVCVVVVHQPLVVVVVVVPDDPQLSVLSVVCRVVVVNVVSVVVVVVVVVVVVVVVVVVVVVVVVVVVVVVVCVVVVVVVVVVVVVVVVVVVVVD

Sequence (95 aa):
MYRDLKQGGSLSQALAATGLFPNLAIHMIGVGEETGAMDTMLGKIADIYDRELKSGVKSFTAMFEPLIILFMGLVIGAMVVSMLMAIFSVNELGF